Protein AF-A0A9D7KSZ5-F1 (afdb_monomer)

Radius of gyration: 24.54 Å; Cα contacts (8 Å, |Δi|>4): 102; chains: 1; bounding box: 52×25×77 Å

Solvent-accessible surface area (backbone atoms only — not comparable to full-atom values): 8893 Å² total; per-residue (Å²): 107,63,51,69,54,58,57,65,62,69,82,82,80,87,79,81,86,68,59,66,58,54,49,27,57,74,70,58,51,55,73,74,56,81,55,62,66,49,55,51,51,47,52,53,48,51,54,53,50,54,50,48,53,56,49,50,57,50,52,52,49,48,40,45,63,22,36,41,44,44,48,63,72,44,42,62,61,83,51,39,49,42,36,58,74,64,77,42,51,51,72,82,52,70,58,59,74,71,62,42,46,66,41,76,64,32,63,59,35,54,49,26,52,52,51,47,56,50,54,54,53,54,47,54,55,52,50,52,51,50,51,54,51,51,53,50,41,52,55,52,49,55,51,51,53,52,54,50,54,53,54,55,64,64,74,77,113

Mean predicted aligned error: 6.07 Å

Structure (mmCIF, N/CA/C/O backbone):
data_AF-A0A9D7KSZ5-F1
#
_entry.id   AF-A0A9D7KSZ5-F1
#
loop_
_atom_site.group_PDB
_atom_site.id
_atom_site.type_symbol
_atom_site.label_atom_id
_atom_site.label_al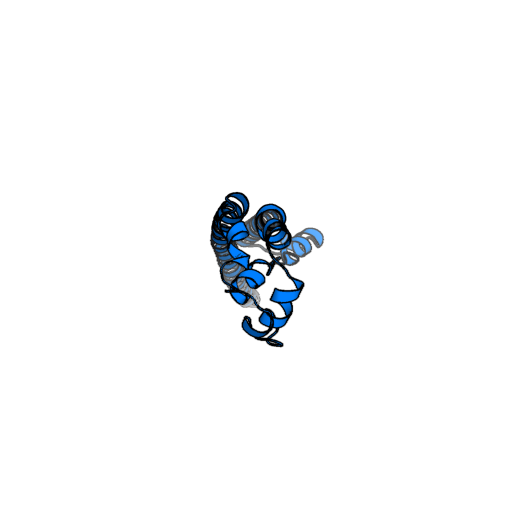t_id
_atom_site.label_comp_id
_atom_site.label_asym_id
_atom_site.label_entity_id
_atom_site.label_seq_id
_atom_site.pdbx_PDB_ins_code
_atom_site.Cartn_x
_atom_site.Cartn_y
_atom_site.Cartn_z
_atom_site.occupancy
_atom_site.B_iso_or_equiv
_atom_site.auth_seq_id
_atom_site.auth_comp_id
_atom_site.auth_asym_id
_atom_site.auth_atom_id
_atom_site.pdbx_PDB_model_num
ATOM 1 N N . MET A 1 1 ? -19.097 6.749 12.530 1.00 74.38 1 MET A N 1
ATOM 2 C CA . MET A 1 1 ? -17.871 6.509 13.324 1.00 74.38 1 MET A CA 1
ATOM 3 C C . MET A 1 1 ? -17.437 5.055 13.216 1.00 74.38 1 MET A C 1
ATOM 5 O O . MET A 1 1 ? -16.364 4.839 12.687 1.00 74.38 1 MET A O 1
ATOM 9 N N . ALA A 1 2 ? -18.284 4.081 13.580 1.00 78.06 2 ALA A N 1
ATOM 10 C CA . ALA A 1 2 ? -17.995 2.642 13.458 1.00 78.06 2 ALA A CA 1
ATOM 11 C C . ALA A 1 2 ? -17.405 2.214 12.098 1.00 78.06 2 ALA A C 1
ATOM 13 O O . ALA A 1 2 ? -16.365 1.567 12.059 1.00 78.06 2 ALA A O 1
ATOM 14 N N . TYR A 1 3 ? -18.007 2.659 10.988 1.00 82.94 3 TYR A N 1
ATOM 15 C CA . TYR A 1 3 ? -17.485 2.405 9.638 1.00 82.94 3 TYR A CA 1
ATOM 16 C C . TYR A 1 3 ? -16.038 2.900 9.446 1.00 82.94 3 TYR A C 1
ATOM 18 O O . TYR A 1 3 ? -15.186 2.156 8.973 1.00 82.94 3 TYR A O 1
ATOM 26 N N . ASN A 1 4 ? -15.745 4.137 9.867 1.00 83.06 4 ASN A N 1
ATOM 27 C CA . ASN A 1 4 ? -14.411 4.740 9.747 1.00 83.06 4 ASN A CA 1
ATOM 28 C C . ASN A 1 4 ? -13.375 4.074 10.661 1.00 83.06 4 ASN A C 1
ATOM 30 O O . ASN A 1 4 ? -12.183 4.209 10.418 1.00 83.06 4 ASN A O 1
ATOM 34 N N . VAL A 1 5 ? -13.815 3.410 11.730 1.00 84.31 5 VAL A N 1
ATOM 35 C CA . VAL A 1 5 ? -12.922 2.631 12.589 1.00 84.31 5 VAL A CA 1
ATOM 36 C C . VAL A 1 5 ? -12.610 1.306 11.908 1.00 84.31 5 VAL A C 1
ATOM 38 O O . VAL A 1 5 ? -11.449 0.996 11.730 1.00 84.31 5 VAL A O 1
ATOM 41 N N . ILE A 1 6 ? -13.596 0.566 11.395 1.00 84.94 6 ILE A N 1
ATOM 42 C CA . ILE A 1 6 ? -13.286 -0.690 10.686 1.00 84.94 6 ILE A CA 1
ATOM 43 C C . ILE A 1 6 ? -12.442 -0.463 9.433 1.00 84.94 6 ILE A C 1
ATOM 45 O O . ILE A 1 6 ? -11.572 -1.278 9.139 1.00 84.94 6 ILE A O 1
ATOM 49 N N . ILE A 1 7 ? -12.654 0.628 8.694 1.00 83.81 7 ILE A N 1
ATOM 50 C CA . ILE A 1 7 ? -11.870 0.865 7.477 1.00 83.81 7 ILE A CA 1
ATOM 51 C C . ILE A 1 7 ? -10.373 1.066 7.770 1.00 83.81 7 ILE A C 1
ATOM 53 O O . ILE A 1 7 ? -9.560 0.841 6.880 1.00 83.81 7 ILE A O 1
ATOM 57 N N . SER A 1 8 ? -9.982 1.405 9.008 1.00 80.38 8 SER A N 1
ATOM 58 C CA . SER A 1 8 ? -8.567 1.448 9.401 1.00 80.38 8 SER A CA 1
ATOM 59 C C . SER A 1 8 ? -7.945 0.069 9.643 1.00 80.38 8 SER A C 1
ATOM 61 O O . SER A 1 8 ? -6.779 0.021 10.007 1.00 80.38 8 SER A O 1
ATOM 63 N N . LEU A 1 9 ? -8.679 -1.029 9.413 1.00 82.31 9 LEU A N 1
ATOM 64 C CA . LEU A 1 9 ? -8.140 -2.392 9.286 1.00 82.31 9 LEU A CA 1
ATOM 65 C C . LEU A 1 9 ? -7.855 -2.801 7.833 1.00 82.31 9 LEU A C 1
ATOM 67 O O . LEU A 1 9 ? -7.346 -3.900 7.597 1.00 82.31 9 LEU A O 1
ATOM 71 N N . TYR A 1 10 ? -8.241 -1.981 6.852 1.00 76.81 10 TYR A N 1
ATOM 72 C CA . TYR A 1 10 ? -8.111 -2.336 5.443 1.00 76.81 10 TYR A CA 1
ATOM 73 C C . TYR A 1 10 ? -6.658 -2.174 4.966 1.00 76.81 10 TYR A C 1
ATOM 75 O O . TYR A 1 10 ? -6.250 -1.129 4.464 1.00 76.81 10 TYR A O 1
ATOM 83 N N . GLU A 1 11 ? -5.877 -3.239 5.145 1.00 76.94 11 GLU A N 1
ATOM 84 C CA . GLU A 1 11 ? -4.476 -3.355 4.734 1.00 76.94 11 GLU A CA 1
ATOM 85 C C . GLU A 1 11 ? -4.386 -3.768 3.249 1.00 76.94 11 GLU A C 1
ATOM 87 O O . GLU A 1 11 ? -4.223 -4.948 2.925 1.00 76.94 11 GLU A O 1
ATOM 92 N N . GLU A 1 12 ? -4.532 -2.820 2.318 1.00 71.88 12 GLU A N 1
ATOM 93 C CA . GLU A 1 12 ? -4.319 -3.101 0.891 1.00 71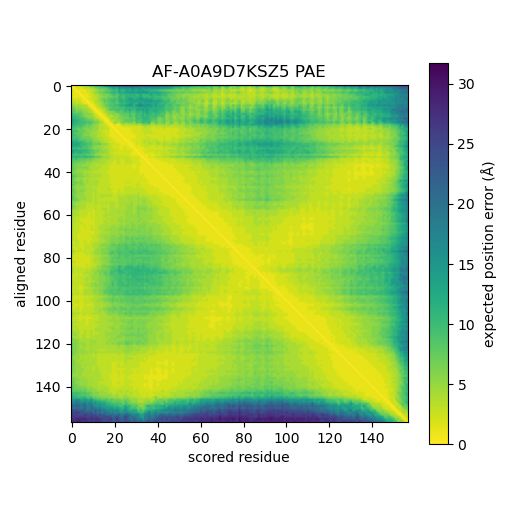.88 12 GLU A CA 1
ATOM 94 C C . GLU A 1 12 ? -2.836 -2.978 0.524 1.00 71.88 12 GLU A C 1
ATOM 96 O O . GLU A 1 12 ? -2.202 -1.951 0.754 1.00 71.88 12 GLU A O 1
ATOM 101 N N . ARG A 1 13 ? -2.283 -4.032 -0.086 1.00 73.25 13 ARG A N 1
ATOM 102 C CA . ARG A 1 13 ? -0.883 -4.065 -0.518 1.00 73.25 13 ARG A CA 1
ATOM 103 C C . ARG A 1 13 ? -0.776 -4.097 -2.031 1.00 73.25 13 ARG A C 1
ATOM 105 O O . ARG A 1 13 ? -1.241 -5.041 -2.672 1.00 73.25 13 ARG A O 1
ATOM 112 N N . PHE A 1 14 ? -0.067 -3.126 -2.595 1.00 71.88 14 PHE A N 1
ATOM 113 C CA . PHE A 1 14 ? 0.323 -3.160 -3.999 1.00 71.88 14 PHE A CA 1
ATOM 114 C C . PHE A 1 14 ? 1.741 -3.720 -4.153 1.00 71.88 14 PHE A C 1
ATOM 116 O O . PHE A 1 14 ? 2.726 -3.055 -3.845 1.00 71.88 14 PHE A O 1
ATOM 123 N N . ALA A 1 15 ? 1.852 -4.948 -4.662 1.00 71.06 15 ALA A N 1
ATOM 124 C CA . ALA A 1 15 ? 3.132 -5.572 -4.990 1.00 71.06 15 ALA A CA 1
ATOM 125 C C . ALA A 1 15 ? 3.364 -5.524 -6.514 1.00 71.06 15 ALA A C 1
ATOM 127 O O . ALA A 1 15 ? 2.824 -6.363 -7.242 1.00 71.06 15 ALA A O 1
ATOM 128 N N . P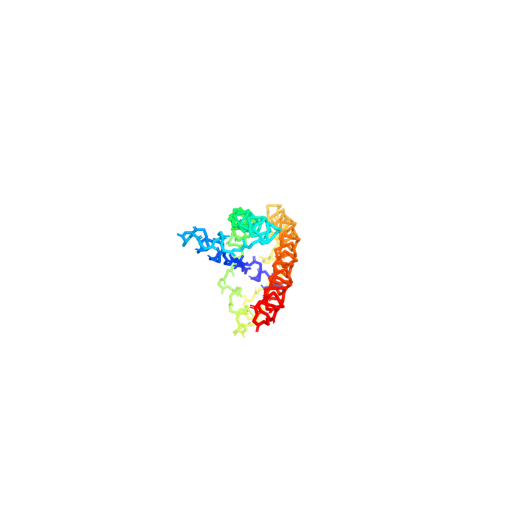RO A 1 16 ? 4.141 -4.557 -7.035 1.00 71.94 16 PRO A N 1
ATOM 129 C CA . PRO A 1 16 ? 4.416 -4.480 -8.462 1.00 71.94 16 PRO A CA 1
ATOM 130 C C . PRO A 1 16 ? 5.252 -5.677 -8.933 1.00 71.94 16 PRO A C 1
ATOM 132 O O . PRO A 1 16 ? 6.224 -6.078 -8.290 1.00 71.94 16 PRO A O 1
ATOM 135 N N . SER A 1 17 ? 4.888 -6.232 -10.089 1.00 74.00 17 SER A N 1
ATOM 136 C CA . SER A 1 17 ? 5.635 -7.318 -10.726 1.00 74.00 17 SER A CA 1
ATOM 137 C C . SER A 1 17 ? 6.875 -6.786 -11.443 1.00 74.00 17 SER A C 1
ATOM 139 O O . SER A 1 17 ? 6.777 -5.838 -12.217 1.00 74.00 17 SER A O 1
ATOM 141 N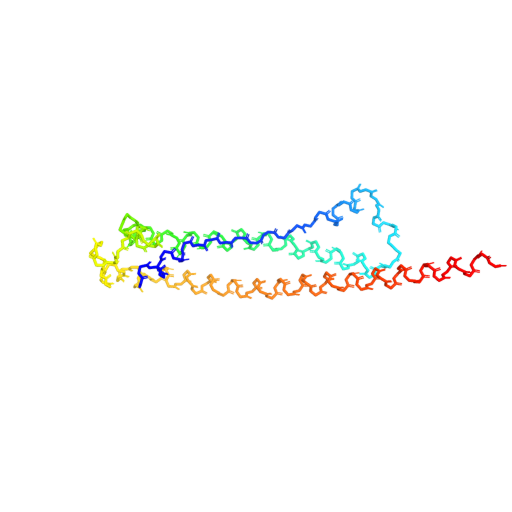 N . ASN A 1 18 ? 8.022 -7.444 -11.244 1.00 80.00 18 ASN A N 1
ATOM 142 C CA . ASN A 1 18 ? 9.252 -7.182 -11.998 1.00 80.00 18 ASN A CA 1
ATOM 143 C C . ASN A 1 18 ? 9.800 -8.427 -12.710 1.00 80.00 18 ASN A C 1
ATOM 145 O O . ASN A 1 18 ? 10.985 -8.760 -12.652 1.00 80.00 18 ASN A O 1
ATOM 149 N N . ILE A 1 19 ? 8.904 -9.176 -13.343 1.00 86.12 19 ILE A N 1
ATOM 150 C CA . ILE A 1 19 ? 9.270 -10.396 -14.065 1.00 86.12 19 ILE A CA 1
ATOM 151 C C . ILE A 1 19 ? 10.135 -10.066 -15.291 1.00 86.12 19 ILE A C 1
ATOM 153 O O . ILE A 1 19 ? 11.122 -10.752 -15.543 1.00 86.12 19 ILE A O 1
ATOM 157 N N . THR A 1 20 ? 9.846 -8.965 -15.987 1.00 87.44 20 THR A N 1
ATOM 158 C CA . THR A 1 20 ? 10.505 -8.590 -17.246 1.00 87.44 20 THR A CA 1
ATOM 159 C C . THR A 1 20 ? 12.025 -8.487 -17.131 1.00 87.44 20 THR A C 1
ATOM 161 O O . THR A 1 20 ? 12.744 -9.077 -17.935 1.00 87.44 20 THR A O 1
ATOM 164 N N . TYR A 1 21 ? 12.547 -7.762 -16.133 1.00 89.94 21 TYR A N 1
ATOM 165 C CA . TYR A 1 21 ? 13.998 -7.630 -15.972 1.00 89.94 21 TYR A CA 1
ATOM 166 C C . TYR A 1 21 ? 14.655 -8.980 -15.658 1.00 89.94 21 TYR A C 1
ATOM 168 O O . TYR A 1 21 ? 15.662 -9.344 -16.269 1.00 89.94 21 TYR A O 1
ATOM 176 N N . LYS A 1 22 ? 14.047 -9.757 -14.754 1.00 90.69 22 LYS A N 1
ATOM 177 C CA . LYS A 1 22 ? 14.539 -11.083 -14.357 1.00 90.69 22 LYS A CA 1
ATOM 178 C C . LYS A 1 22 ? 14.559 -12.059 -15.531 1.00 90.69 22 LYS A C 1
ATOM 180 O O . LYS A 1 22 ? 15.531 -12.798 -15.689 1.00 90.69 22 LYS A O 1
ATOM 185 N N . GLU A 1 23 ? 13.542 -12.041 -16.384 1.00 93.25 23 GLU A N 1
ATOM 186 C CA . GLU A 1 23 ? 13.496 -12.846 -17.607 1.00 93.25 23 GLU A CA 1
ATOM 187 C C . GLU A 1 23 ? 14.567 -12.418 -18.610 1.00 93.25 23 GLU A C 1
ATOM 189 O O . GLU A 1 23 ? 15.291 -13.268 -19.124 1.00 93.25 23 GLU A O 1
ATOM 194 N N . LEU A 1 24 ? 14.741 -11.116 -18.855 1.00 93.88 24 LEU A N 1
ATOM 195 C CA . LEU A 1 24 ? 15.770 -10.608 -19.772 1.00 93.88 24 LEU A CA 1
ATOM 196 C C . LEU A 1 24 ? 17.187 -10.982 -19.324 1.00 93.88 24 LEU A C 1
ATOM 198 O O . LEU A 1 24 ? 18.023 -11.334 -20.158 1.00 93.88 24 LEU A O 1
ATOM 202 N N . VAL A 1 25 ? 17.460 -10.923 -18.019 1.00 92.19 25 VAL A N 1
ATOM 203 C CA . VAL A 1 25 ? 18.754 -11.322 -17.451 1.00 92.19 25 VAL A CA 1
ATOM 204 C C . VAL A 1 25 ? 18.940 -12.837 -17.531 1.00 92.19 25 VAL A C 1
ATOM 206 O O . VAL A 1 25 ? 19.958 -13.297 -18.043 1.00 92.19 25 VAL A O 1
ATOM 209 N N . SER A 1 26 ? 17.964 -13.620 -17.064 1.00 94.06 26 SER A N 1
ATOM 210 C CA . SER A 1 26 ? 18.076 -15.087 -17.002 1.00 94.06 26 SER A CA 1
ATOM 211 C C . SER A 1 26 ? 18.117 -15.759 -18.376 1.00 94.06 26 SER A C 1
ATOM 213 O O . SER A 1 26 ? 18.807 -16.760 -18.542 1.00 94.06 26 SER A O 1
ATOM 215 N N . SER A 1 27 ? 17.436 -15.194 -19.375 1.00 95.06 27 SER A N 1
ATOM 216 C CA . SER A 1 27 ? 17.473 -15.670 -20.766 1.00 95.06 27 SER A CA 1
ATOM 217 C C . SER A 1 27 ? 18.694 -15.185 -21.556 1.00 95.06 27 SER A C 1
ATOM 219 O O . SER A 1 27 ? 18.904 -15.626 -22.683 1.00 95.06 27 SER A O 1
ATOM 221 N N . GLY A 1 28 ? 19.487 -14.257 -21.009 1.00 91.88 28 GLY A N 1
ATOM 222 C CA . GLY A 1 28 ? 20.576 -13.592 -21.733 1.00 91.88 28 GLY A CA 1
ATOM 223 C C . GLY A 1 28 ? 20.110 -12.571 -22.783 1.00 91.88 28 GLY A C 1
ATOM 224 O O . GLY A 1 28 ? 20.945 -11.961 -23.456 1.00 91.88 28 GLY A O 1
ATOM 225 N N . ASN A 1 29 ? 18.800 -12.332 -22.902 1.00 94.19 29 ASN A N 1
ATOM 226 C CA . ASN A 1 29 ? 18.211 -11.428 -23.891 1.00 94.19 29 ASN A CA 1
ATOM 227 C C . ASN A 1 29 ? 18.452 -9.943 -23.592 1.00 94.19 29 ASN A C 1
ATOM 229 O O . ASN A 1 29 ? 18.291 -9.115 -24.486 1.00 94.19 29 ASN A O 1
ATOM 233 N N . LEU A 1 30 ? 18.894 -9.579 -22.382 1.00 92.25 30 LEU A N 1
ATOM 234 C CA . LEU A 1 30 ? 19.271 -8.197 -22.057 1.00 92.25 30 LEU A CA 1
ATOM 235 C C . LEU A 1 30 ? 20.349 -7.642 -23.011 1.00 92.25 30 LEU A C 1
ATOM 237 O O . LEU A 1 30 ? 20.379 -6.443 -23.281 1.00 92.25 30 LEU A O 1
ATOM 241 N N . ASN A 1 31 ? 21.201 -8.513 -23.565 1.00 90.12 31 ASN A N 1
ATOM 242 C CA . ASN A 1 31 ? 22.236 -8.138 -24.532 1.00 90.12 31 ASN A CA 1
ATOM 243 C C . ASN A 1 31 ? 21.688 -7.785 -25.924 1.00 90.12 31 ASN A C 1
ATOM 245 O O . ASN A 1 31 ? 22.397 -7.150 -26.700 1.00 90.12 31 ASN A O 1
ATOM 249 N N . LEU A 1 32 ? 20.452 -8.186 -26.246 1.00 91.12 32 LEU A N 1
ATOM 250 C CA . LEU A 1 32 ? 19.802 -7.865 -27.522 1.00 91.12 32 LEU A CA 1
ATOM 251 C C . LEU A 1 32 ? 19.346 -6.404 -27.584 1.00 91.12 32 LEU A C 1
ATOM 253 O O . LEU A 1 32 ? 19.218 -5.843 -28.669 1.00 91.12 32 LEU A O 1
ATOM 257 N N . ILE A 1 33 ? 19.118 -5.788 -26.424 1.00 91.94 33 ILE A N 1
ATOM 258 C CA . ILE A 1 33 ? 18.829 -4.361 -26.321 1.00 91.94 33 ILE A CA 1
ATOM 259 C C . ILE A 1 33 ? 20.128 -3.617 -26.629 1.00 91.94 33 ILE A C 1
ATOM 261 O O . ILE A 1 33 ? 21.132 -3.796 -25.940 1.00 91.94 33 ILE A O 1
ATOM 265 N N . THR A 1 34 ? 20.145 -2.783 -27.664 1.00 90.88 34 THR A N 1
ATOM 266 C CA . THR A 1 34 ? 21.371 -2.073 -28.065 1.00 90.88 34 THR A CA 1
ATOM 267 C C . THR A 1 34 ? 21.512 -0.738 -27.346 1.00 90.88 34 THR A C 1
ATOM 269 O O . THR A 1 34 ? 22.623 -0.284 -27.085 1.00 90.88 34 THR A O 1
ATOM 272 N N . ASN A 1 35 ? 20.393 -0.132 -26.957 1.00 93.75 35 ASN A N 1
ATOM 273 C CA . ASN A 1 35 ? 20.360 1.119 -26.220 1.00 93.75 35 ASN A CA 1
ATOM 274 C C . ASN A 1 35 ? 20.699 0.914 -24.732 1.00 93.75 35 ASN A C 1
ATOM 276 O O . ASN A 1 35 ? 19.883 0.443 -23.937 1.00 93.75 35 ASN A O 1
ATOM 280 N N . ASP A 1 36 ? 21.890 1.348 -24.323 1.00 93.94 36 ASP A N 1
ATOM 281 C CA . ASP A 1 36 ? 22.352 1.226 -22.935 1.00 93.94 36 ASP A CA 1
ATOM 282 C C . ASP A 1 36 ? 21.511 2.023 -21.925 1.00 93.94 36 ASP A C 1
ATOM 284 O O . ASP A 1 36 ? 21.443 1.655 -20.750 1.00 93.94 36 ASP A O 1
ATOM 288 N N . SER A 1 37 ? 20.804 3.071 -22.364 1.00 96.00 37 SER A N 1
ATOM 289 C CA . SER A 1 37 ? 19.884 3.809 -21.487 1.00 96.00 37 SER A CA 1
ATOM 290 C C . SER A 1 37 ? 18.683 2.955 -21.083 1.00 96.00 37 SER A C 1
ATOM 292 O O . SER A 1 37 ? 18.234 3.050 -19.943 1.00 96.00 37 SER A O 1
ATOM 294 N N . ILE A 1 38 ? 18.195 2.085 -21.977 1.00 95.50 38 ILE A N 1
ATOM 295 C CA . ILE A 1 38 ? 17.118 1.132 -21.667 1.00 95.50 38 ILE A CA 1
ATOM 296 C C . ILE A 1 38 ? 17.600 0.148 -20.600 1.00 95.50 38 ILE A C 1
ATOM 298 O O . ILE A 1 38 ? 16.927 -0.038 -19.589 1.00 95.50 38 ILE A O 1
ATOM 302 N N . LYS A 1 39 ? 18.798 -0.426 -20.772 1.00 94.88 39 LYS A N 1
ATOM 303 C CA . LYS A 1 39 ? 19.387 -1.361 -19.796 1.00 94.88 39 LYS A CA 1
ATOM 304 C C . LYS A 1 39 ? 19.546 -0.722 -18.421 1.00 94.88 39 LYS A C 1
ATOM 306 O O . LYS A 1 39 ? 19.190 -1.330 -17.415 1.00 94.88 39 LYS A O 1
ATOM 311 N N . LYS A 1 40 ? 20.061 0.512 -18.381 1.00 95.44 40 LYS A N 1
ATOM 312 C CA . LYS A 1 40 ? 20.238 1.266 -17.137 1.00 95.44 40 LYS A CA 1
ATOM 313 C C . LYS A 1 40 ? 18.901 1.499 -16.437 1.00 95.44 40 LYS A C 1
ATOM 315 O O . LYS A 1 40 ? 18.795 1.234 -15.245 1.00 95.44 40 LYS A O 1
ATOM 320 N N . LEU A 1 41 ? 17.883 1.954 -17.167 1.00 95.50 41 LEU A N 1
ATOM 321 C CA . LEU A 1 41 ? 16.559 2.199 -16.594 1.00 95.50 41 LEU A CA 1
ATOM 322 C C . LEU A 1 41 ? 15.893 0.911 -16.100 1.00 95.50 41 LEU A C 1
ATOM 324 O O . LEU A 1 41 ? 15.273 0.938 -15.044 1.00 95.50 41 LEU A O 1
ATOM 328 N N . LEU A 1 42 ? 16.051 -0.211 -16.809 1.00 94.69 42 LEU A N 1
ATOM 329 C CA . LEU A 1 42 ? 15.558 -1.518 -16.363 1.00 94.69 42 LEU A CA 1
ATOM 330 C C . LEU A 1 42 ? 16.215 -1.967 -15.045 1.00 94.69 42 LEU A C 1
ATOM 332 O O . LEU A 1 42 ? 15.524 -2.456 -14.155 1.00 94.69 42 LEU A O 1
ATOM 336 N N . LEU A 1 43 ? 17.528 -1.762 -14.893 1.00 93.56 43 LEU A N 1
ATOM 337 C CA . LEU A 1 43 ? 18.237 -2.041 -13.639 1.00 93.56 43 LEU A CA 1
ATOM 338 C C . LEU A 1 43 ? 17.765 -1.121 -12.502 1.00 93.56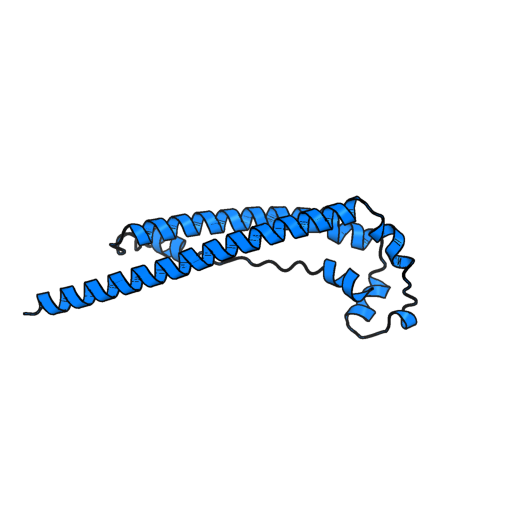 43 LEU A C 1
ATOM 340 O O . LEU A 1 43 ? 17.514 -1.587 -11.395 1.00 93.56 43 LEU A O 1
ATOM 344 N N . GLU A 1 44 ? 17.631 0.181 -12.762 1.00 94.44 44 GLU A N 1
ATOM 345 C CA . GLU A 1 44 ? 17.104 1.131 -11.775 1.00 94.44 44 GLU A CA 1
ATOM 346 C C . GLU A 1 44 ? 15.677 0.772 -11.346 1.00 94.44 44 GLU A C 1
ATOM 348 O O . GLU A 1 44 ? 15.339 0.900 -10.172 1.00 94.44 44 GLU A O 1
ATOM 353 N N . LEU A 1 45 ? 14.850 0.300 -12.281 1.00 93.38 45 LEU A N 1
ATOM 354 C CA . LEU A 1 45 ? 13.493 -0.152 -12.004 1.00 93.38 45 LEU A CA 1
ATOM 355 C C . LEU A 1 45 ? 13.491 -1.392 -11.093 1.00 93.38 45 LEU A C 1
ATOM 357 O O . LEU A 1 45 ? 12.733 -1.423 -10.128 1.00 93.38 45 LEU A O 1
ATOM 361 N N . GLU A 1 46 ? 14.384 -2.364 -11.317 1.00 92.38 46 GLU A N 1
ATOM 362 C CA . GLU A 1 46 ? 14.562 -3.507 -10.402 1.00 92.38 46 GLU A CA 1
ATOM 363 C C . GLU A 1 46 ? 14.956 -3.071 -8.995 1.00 92.38 46 GLU A C 1
ATOM 365 O O . GLU A 1 46 ? 14.366 -3.553 -8.029 1.00 92.38 46 GLU A O 1
ATOM 370 N N . LEU A 1 47 ? 15.889 -2.128 -8.861 1.00 91.94 47 LEU A N 1
ATOM 371 C CA . LEU A 1 47 ? 16.282 -1.611 -7.550 1.00 91.94 47 LEU A CA 1
ATOM 372 C C . LEU A 1 47 ? 15.105 -0.944 -6.824 1.00 91.94 47 LEU A C 1
ATOM 374 O O . LEU A 1 47 ? 14.919 -1.166 -5.628 1.00 91.94 47 LEU A O 1
ATOM 378 N N . LEU A 1 48 ? 14.278 -0.173 -7.539 1.00 91.56 48 LEU A N 1
ATOM 379 C CA . LEU A 1 48 ? 13.078 0.440 -6.962 1.00 91.56 48 LEU A CA 1
ATOM 380 C C . LEU A 1 48 ? 12.041 -0.604 -6.542 1.00 91.56 48 LEU A C 1
ATOM 382 O O . LEU A 1 48 ? 11.437 -0.458 -5.483 1.00 91.56 48 LEU A O 1
ATOM 386 N N . HIS A 1 49 ? 11.846 -1.666 -7.326 1.00 90.06 49 HIS A N 1
ATOM 387 C CA . HIS A 1 49 ? 10.934 -2.750 -6.959 1.00 90.06 49 HIS A CA 1
ATOM 388 C C . HIS A 1 49 ? 11.405 -3.515 -5.718 1.00 90.06 49 HIS A C 1
ATOM 390 O O . HIS A 1 49 ? 10.590 -3.802 -4.843 1.00 90.06 49 HIS A O 1
ATOM 396 N N . GLN A 1 50 ? 12.704 -3.808 -5.604 1.00 89.44 50 GLN A N 1
ATOM 397 C CA . GLN A 1 50 ? 13.270 -4.443 -4.409 1.00 89.44 50 GLN A CA 1
ATOM 398 C C . GLN A 1 50 ? 13.109 -3.563 -3.170 1.00 89.44 50 GLN A C 1
ATOM 400 O O . GLN A 1 50 ? 12.677 -4.048 -2.126 1.00 89.44 50 GLN A O 1
ATOM 405 N N . TYR A 1 51 ? 13.414 -2.269 -3.300 1.00 89.06 51 TYR A N 1
ATOM 406 C CA . TYR A 1 51 ? 13.208 -1.301 -2.228 1.00 89.06 51 TYR A CA 1
ATOM 407 C C . TYR A 1 51 ? 11.737 -1.247 -1.801 1.00 89.06 51 TYR A C 1
ATOM 409 O O . TYR A 1 51 ? 11.445 -1.360 -0.615 1.00 89.06 51 TYR A O 1
ATOM 417 N N . ASN A 1 52 ? 10.811 -1.179 -2.764 1.00 88.88 52 ASN A N 1
ATOM 418 C CA . ASN A 1 52 ? 9.377 -1.150 -2.492 1.00 88.88 52 ASN A CA 1
ATOM 419 C C . ASN A 1 52 ? 8.907 -2.362 -1.675 1.00 88.88 52 ASN A C 1
ATOM 421 O O . ASN A 1 52 ? 8.157 -2.194 -0.723 1.00 88.88 52 ASN A O 1
ATOM 425 N N . ILE A 1 53 ? 9.361 -3.573 -2.016 1.00 87.75 53 ILE A N 1
ATOM 426 C CA . ILE A 1 53 ? 8.989 -4.795 -1.283 1.00 87.75 53 ILE A CA 1
ATOM 427 C C . ILE A 1 53 ? 9.424 -4.704 0.185 1.00 87.75 53 ILE A C 1
ATOM 429 O O . ILE A 1 53 ? 8.614 -4.938 1.076 1.00 87.75 53 ILE A O 1
ATOM 433 N N . LEU A 1 54 ? 10.679 -4.317 0.438 1.00 86.94 54 LEU A N 1
ATOM 434 C CA . LEU A 1 54 ? 11.206 -4.190 1.801 1.00 86.94 54 LEU A CA 1
ATOM 435 C C . LEU A 1 54 ? 10.459 -3.126 2.608 1.00 86.94 54 LEU A C 1
ATOM 437 O O . LEU A 1 54 ? 10.157 -3.327 3.782 1.00 86.94 54 LEU A O 1
ATOM 441 N N . SER A 1 55 ? 10.154 -1.996 1.977 1.00 87.00 55 SER A N 1
ATOM 442 C CA . SER A 1 55 ? 9.412 -0.919 2.616 1.00 87.00 55 SER A CA 1
ATOM 443 C C . SER A 1 55 ? 7.962 -1.319 2.913 1.00 87.00 55 SER A C 1
ATOM 445 O O . SER A 1 55 ? 7.474 -0.996 3.991 1.00 87.00 55 SER A O 1
ATOM 447 N N . ILE A 1 56 ? 7.289 -2.055 2.020 1.00 88.25 56 ILE A N 1
ATOM 448 C CA . ILE A 1 56 ? 5.935 -2.584 2.263 1.00 88.25 56 ILE A CA 1
ATOM 449 C C . ILE A 1 56 ? 5.934 -3.555 3.444 1.00 88.25 56 ILE A C 1
ATOM 451 O O . ILE A 1 56 ? 5.023 -3.503 4.268 1.00 88.25 56 ILE A O 1
ATOM 455 N N . ASP A 1 57 ? 6.935 -4.433 3.550 1.00 88.88 57 ASP A N 1
ATOM 456 C CA . ASP A 1 57 ? 7.048 -5.360 4.682 1.00 88.88 57 ASP A CA 1
ATOM 457 C C . ASP A 1 57 ? 7.250 -4.612 6.011 1.00 88.88 57 ASP A C 1
ATOM 459 O O . ASP A 1 57 ? 6.681 -5.003 7.032 1.00 88.88 57 ASP A O 1
ATOM 463 N N . HIS A 1 58 ? 8.006 -3.511 5.996 1.00 87.75 58 HIS A N 1
ATOM 464 C CA . HIS A 1 58 ? 8.172 -2.636 7.157 1.00 87.75 58 HIS A CA 1
ATOM 465 C C . HIS A 1 58 ? 6.869 -1.908 7.527 1.00 87.75 58 HIS A C 1
ATOM 467 O O . HIS A 1 58 ? 6.433 -1.991 8.672 1.00 87.75 58 HIS A O 1
ATOM 473 N N . GLU A 1 59 ? 6.210 -1.239 6.574 1.00 89.00 59 GLU A N 1
ATOM 474 C CA . GLU A 1 59 ? 4.938 -0.538 6.826 1.00 89.00 59 GLU A CA 1
ATOM 475 C C . GLU A 1 59 ? 3.854 -1.505 7.307 1.00 89.00 59 GLU A C 1
ATOM 477 O O . GLU A 1 59 ? 3.129 -1.211 8.249 1.00 89.00 59 GLU A O 1
ATOM 482 N N . THR A 1 60 ? 3.776 -2.692 6.706 1.00 89.81 60 THR A N 1
ATOM 483 C CA . THR A 1 60 ? 2.891 -3.780 7.137 1.00 89.81 60 THR A CA 1
ATOM 484 C C . THR A 1 60 ? 3.041 -4.074 8.625 1.00 89.81 60 THR A C 1
ATOM 486 O O . THR A 1 60 ? 2.053 -4.289 9.330 1.00 89.81 60 THR A O 1
ATOM 489 N N . TYR A 1 61 ? 4.288 -4.184 9.087 1.00 91.88 61 TYR A N 1
ATOM 490 C CA . TYR A 1 61 ? 4.572 -4.496 10.477 1.00 91.88 61 TYR A CA 1
ATOM 491 C C . TYR A 1 61 ? 4.082 -3.361 11.378 1.00 91.88 61 TYR A C 1
ATOM 493 O O . TYR A 1 61 ? 3.314 -3.617 12.305 1.00 91.88 61 TYR A O 1
ATOM 501 N N . ASP A 1 62 ? 4.446 -2.121 11.048 1.00 91.38 62 ASP A N 1
ATOM 502 C CA . ASP A 1 62 ? 4.045 -0.934 11.805 1.00 91.38 62 ASP A CA 1
ATOM 503 C C . ASP A 1 62 ? 2.520 -0.779 11.850 1.00 91.38 62 ASP A C 1
ATOM 505 O O . ASP A 1 62 ? 1.943 -0.527 12.907 1.00 91.38 62 ASP A O 1
ATOM 509 N N . TYR A 1 63 ? 1.842 -0.999 10.725 1.00 92.56 63 TYR A N 1
ATOM 510 C CA . TYR A 1 63 ? 0.387 -0.962 10.636 1.00 92.56 63 TYR A CA 1
ATOM 511 C C . TYR A 1 63 ? -0.257 -1.993 11.564 1.00 92.56 63 TYR A C 1
ATOM 513 O O . TYR A 1 63 ? -1.176 -1.689 12.325 1.00 92.56 63 TYR A O 1
ATOM 521 N N . ARG A 1 64 ? 0.233 -3.234 11.543 1.00 93.31 64 ARG A N 1
ATOM 522 C CA . ARG A 1 64 ? -0.324 -4.304 12.376 1.00 93.31 64 ARG A CA 1
ATOM 523 C C . ARG A 1 64 ? -0.097 -4.054 13.857 1.00 93.31 64 ARG A C 1
ATOM 525 O O . ARG A 1 64 ? -1.017 -4.280 14.642 1.00 93.31 64 ARG A O 1
ATOM 532 N N . GLU A 1 65 ? 1.094 -3.594 14.219 1.00 95.12 65 GLU A N 1
ATOM 533 C CA . GLU A 1 65 ? 1.474 -3.379 15.612 1.00 95.12 65 GLU A CA 1
ATOM 534 C C . GLU A 1 65 ? 0.811 -2.132 16.199 1.00 95.12 65 GLU A C 1
ATOM 536 O O . GLU A 1 65 ? 0.318 -2.186 17.321 1.00 95.12 65 GLU A O 1
ATOM 541 N N . TYR A 1 66 ? 0.731 -1.038 15.438 1.00 94.88 66 TYR A N 1
ATOM 542 C CA . TYR A 1 66 ? 0.326 0.267 15.963 1.00 94.88 66 TYR A CA 1
ATOM 543 C C . TYR A 1 66 ? -1.065 0.732 15.517 1.00 94.88 66 TYR A C 1
ATOM 545 O O . TYR A 1 66 ? -1.583 1.694 16.078 1.00 94.88 66 TYR A O 1
ATOM 553 N N . VAL A 1 67 ? -1.700 0.073 14.541 1.00 93.81 67 VAL A N 1
ATOM 554 C CA . VAL A 1 67 ? -3.075 0.384 14.104 1.00 93.81 67 VAL A CA 1
ATOM 555 C C . VAL A 1 67 ? -4.002 -0.791 14.392 1.00 93.81 67 VAL A C 1
ATOM 557 O O . VAL A 1 67 ? -4.918 -0.660 15.206 1.00 93.81 67 VAL A O 1
ATOM 560 N N . SER A 1 68 ? -3.752 -1.953 13.783 1.00 93.88 68 SER A N 1
ATOM 561 C CA . SER A 1 68 ? -4.664 -3.099 13.889 1.00 93.88 68 SER A CA 1
ATOM 562 C C . SER A 1 68 ? -4.763 -3.631 15.314 1.00 93.88 68 SER A C 1
ATOM 564 O O . SER A 1 68 ? -5.864 -3.846 15.815 1.00 93.88 68 SER A O 1
ATOM 566 N N . LYS A 1 69 ? -3.630 -3.837 15.989 1.00 95.06 69 LYS A N 1
ATOM 567 C CA . LYS A 1 69 ? -3.602 -4.392 17.346 1.00 95.06 69 LYS A CA 1
ATOM 568 C C . LYS A 1 69 ? -4.320 -3.495 18.369 1.00 95.06 69 LYS A C 1
ATOM 570 O O . LYS A 1 69 ? -5.219 -4.023 19.023 1.00 95.06 69 LYS A O 1
ATOM 575 N N . PRO A 1 70 ? -4.057 -2.174 18.466 1.00 95.12 70 PRO A N 1
ATOM 576 C CA . PRO A 1 70 ? -4.844 -1.292 19.330 1.00 95.12 70 PRO A CA 1
ATOM 577 C C . PRO A 1 70 ? -6.334 -1.288 18.987 1.00 95.12 70 PRO A C 1
ATOM 579 O O . PRO A 1 70 ? -7.173 -1.214 19.881 1.00 95.12 70 PRO A O 1
ATOM 582 N N . LEU A 1 71 ? -6.691 -1.407 17.704 1.00 93.31 71 LEU A N 1
ATOM 583 C CA . LEU A 1 71 ? -8.092 -1.491 17.306 1.00 93.31 71 LEU A CA 1
ATOM 584 C C . LEU A 1 71 ? -8.765 -2.751 17.864 1.00 93.31 71 LEU A C 1
ATOM 586 O O . LEU A 1 71 ? -9.852 -2.650 18.429 1.00 93.31 71 LEU A O 1
ATOM 590 N N . PHE A 1 72 ? -8.116 -3.915 17.772 1.00 93.56 72 PHE A N 1
ATOM 591 C CA . PHE A 1 72 ? -8.615 -5.151 18.385 1.00 93.56 72 PHE A CA 1
ATOM 592 C C . PHE A 1 72 ? -8.633 -5.103 19.919 1.00 93.56 72 PHE A C 1
ATOM 594 O O . PHE A 1 72 ? -9.458 -5.779 20.528 1.00 93.56 72 PHE A O 1
ATOM 601 N N . GLU A 1 73 ? -7.735 -4.339 20.541 1.00 95.75 73 GLU A N 1
ATOM 602 C CA . GLU A 1 73 ? -7.663 -4.192 21.998 1.00 95.75 73 GLU A CA 1
ATOM 603 C C . GLU A 1 73 ? -8.796 -3.319 22.551 1.00 95.75 73 GLU A C 1
ATOM 605 O O . GLU A 1 73 ? -9.437 -3.689 23.532 1.00 95.75 73 GLU A O 1
ATOM 610 N N . TYR A 1 74 ? -9.062 -2.178 21.912 1.00 95.75 74 TYR A N 1
ATOM 611 C CA . TYR A 1 74 ? -9.958 -1.150 22.449 1.00 95.75 74 TYR A CA 1
ATOM 612 C C . TYR A 1 74 ? -11.364 -1.154 21.845 1.00 95.75 74 TYR A C 1
ATOM 614 O O . TYR A 1 74 ? -12.175 -0.307 22.216 1.00 95.75 74 TYR A O 1
ATOM 622 N N . THR A 1 75 ? -11.677 -2.049 20.902 1.00 94.00 75 THR A N 1
ATOM 623 C CA . THR A 1 75 ? -12.994 -2.065 20.245 1.00 94.00 75 THR A CA 1
ATOM 624 C C . THR A 1 75 ? -13.628 -3.451 20.168 1.00 94.00 75 THR A C 1
ATOM 626 O O . THR A 1 75 ? -12.953 -4.475 20.103 1.00 94.00 75 THR A O 1
ATOM 629 N N . ASP A 1 76 ? -14.964 -3.485 20.145 1.00 94.50 76 ASP A N 1
ATOM 630 C CA . ASP A 1 76 ? -15.741 -4.717 19.997 1.00 94.50 76 ASP A CA 1
ATOM 631 C C . ASP A 1 76 ? -16.051 -4.991 18.518 1.00 94.50 76 ASP A C 1
ATOM 633 O O . ASP A 1 76 ? -17.039 -4.508 17.953 1.00 94.50 76 ASP A O 1
ATOM 637 N N . MET A 1 77 ? -15.213 -5.811 17.883 1.00 91.62 77 MET A N 1
ATOM 638 C CA . MET A 1 77 ? -15.390 -6.203 16.481 1.00 91.62 77 MET A CA 1
ATOM 639 C C . MET A 1 77 ? -16.705 -6.942 16.213 1.00 91.62 77 MET A C 1
ATOM 641 O O . MET A 1 77 ? -17.230 -6.857 15.102 1.00 91.62 77 MET A O 1
ATOM 645 N N . GLY A 1 78 ? -17.263 -7.632 17.214 1.00 93.31 78 GLY A N 1
ATOM 646 C CA . GLY A 1 78 ? -18.548 -8.319 17.096 1.00 93.31 78 GLY A CA 1
ATOM 647 C C . GLY A 1 78 ? -19.709 -7.345 16.903 1.00 93.31 78 GLY A C 1
ATOM 648 O O . GLY A 1 78 ? -20.638 -7.646 16.154 1.00 93.31 78 GLY A O 1
ATOM 649 N N . LYS A 1 79 ? -19.626 -6.158 17.516 1.00 94.00 79 LYS A N 1
ATOM 650 C CA . LYS A 1 79 ? -20.578 -5.060 17.295 1.00 94.00 79 LYS A CA 1
ATOM 651 C C . LYS A 1 79 ? -20.289 -4.288 16.019 1.00 94.00 79 LYS A C 1
ATOM 653 O O . LYS A 1 79 ? -21.212 -3.915 15.299 1.00 94.00 79 LYS A O 1
ATOM 658 N N . LEU A 1 80 ? -19.015 -4.018 15.742 1.00 93.31 80 LEU A N 1
ATOM 659 C CA . LEU A 1 80 ? -18.637 -3.151 14.632 1.00 93.31 80 LEU A CA 1
ATOM 660 C C . LEU A 1 80 ? -18.876 -3.819 13.269 1.00 93.31 80 LEU A C 1
ATOM 662 O O . LEU A 1 80 ? -19.373 -3.161 12.353 1.00 93.31 80 LEU A O 1
ATOM 666 N N . LEU A 1 81 ? -18.555 -5.110 13.119 1.00 92.50 81 LEU A N 1
ATOM 667 C CA . LEU A 1 81 ? -18.577 -5.793 11.820 1.00 92.50 81 LEU A CA 1
ATOM 668 C C . LEU A 1 81 ? -19.967 -5.796 11.147 1.00 92.50 81 LEU A C 1
ATOM 670 O O . LEU A 1 81 ? -20.030 -5.416 9.978 1.00 92.50 81 LEU A O 1
ATOM 674 N N . PRO A 1 82 ? -21.085 -6.109 11.836 1.00 94.19 82 PRO A N 1
ATOM 675 C CA . PRO A 1 82 ? -22.425 -6.004 11.247 1.00 94.19 82 PRO A CA 1
ATOM 676 C C . PRO A 1 82 ? -22.774 -4.592 10.759 1.00 94.19 82 PRO A C 1
ATOM 678 O O . PRO A 1 82 ? -23.472 -4.438 9.760 1.00 94.19 82 PRO A O 1
ATOM 681 N N . VAL A 1 83 ? -22.272 -3.554 11.439 1.00 93.50 83 VAL A N 1
ATOM 682 C CA . VAL A 1 83 ? -22.496 -2.157 11.031 1.00 93.50 83 VAL A CA 1
ATOM 683 C C . VAL A 1 83 ? -21.692 -1.806 9.788 1.00 93.50 83 VAL A C 1
ATOM 685 O O . VAL A 1 83 ? -22.189 -1.112 8.906 1.00 93.50 83 VAL A O 1
ATOM 688 N N . PHE A 1 84 ? -20.460 -2.300 9.688 1.00 91.19 84 PHE A N 1
ATOM 689 C CA . PHE A 1 84 ? -19.634 -2.110 8.499 1.00 91.19 84 PHE A CA 1
ATOM 690 C C . PHE A 1 84 ? -20.188 -2.838 7.269 1.00 91.19 84 PHE A C 1
ATOM 692 O O . PHE A 1 84 ? -20.179 -2.269 6.181 1.00 91.19 84 PHE A O 1
ATOM 699 N N . LEU A 1 85 ? -20.708 -4.058 7.441 1.00 92.56 85 LEU A N 1
ATOM 700 C CA . LEU A 1 85 ? -21.331 -4.836 6.362 1.00 92.56 85 LEU A CA 1
ATOM 701 C C . LEU A 1 85 ? -22.692 -4.275 5.915 1.00 92.56 85 LEU A C 1
ATOM 703 O O . LEU A 1 85 ? -23.193 -4.658 4.862 1.00 92.56 85 LEU A O 1
ATOM 707 N N . GLY A 1 86 ? -23.276 -3.355 6.690 1.00 93.19 86 GLY A N 1
ATOM 708 C CA . GLY A 1 86 ? -24.600 -2.792 6.426 1.00 93.19 86 GLY A CA 1
ATOM 709 C C . GLY A 1 86 ? -25.759 -3.682 6.886 1.00 93.19 86 GLY A C 1
ATOM 710 O O . GLY A 1 86 ? -26.907 -3.382 6.566 1.00 93.19 86 GLY A O 1
ATOM 711 N N . ASP A 1 87 ? -25.478 -4.739 7.653 1.00 96.19 87 ASP A N 1
ATOM 712 C CA . ASP A 1 87 ? -26.485 -5.657 8.196 1.00 96.19 87 ASP A CA 1
ATOM 713 C C . ASP A 1 87 ? -27.287 -5.028 9.343 1.00 96.19 87 ASP A C 1
ATOM 715 O O . ASP A 1 87 ? -28.428 -5.419 9.589 1.00 96.19 87 ASP A O 1
ATOM 719 N N . LYS A 1 88 ? -26.674 -4.091 10.081 1.00 95.12 88 LYS A N 1
ATOM 720 C CA . LYS A 1 88 ? -27.270 -3.403 11.236 1.00 95.12 88 LYS A CA 1
ATOM 721 C C . LYS A 1 88 ? -26.838 -1.944 11.324 1.00 95.12 88 LYS A C 1
ATOM 723 O O . LYS A 1 88 ? -25.778 -1.574 10.822 1.00 95.12 88 LYS A O 1
ATOM 728 N N . THR A 1 89 ? -27.603 -1.112 12.022 1.00 94.44 89 THR A N 1
ATOM 729 C CA . THR A 1 89 ? -27.176 0.253 12.364 1.00 94.44 89 THR A CA 1
ATOM 730 C C . THR A 1 89 ? -26.328 0.287 13.639 1.00 94.44 89 THR A C 1
ATOM 732 O O . THR A 1 89 ? -26.301 -0.660 14.431 1.00 94.44 89 THR A O 1
ATOM 735 N N . ALA A 1 90 ? -25.629 1.405 13.862 1.00 93.31 90 ALA A N 1
ATOM 736 C CA . ALA A 1 90 ? -24.886 1.629 15.101 1.00 93.31 90 ALA A CA 1
ATOM 737 C C . ALA A 1 90 ? -25.814 1.604 16.327 1.00 93.31 90 ALA A C 1
ATOM 739 O O . ALA A 1 90 ? -25.459 1.028 17.351 1.00 93.31 90 ALA A O 1
ATOM 740 N N . GLU A 1 91 ? -27.023 2.156 16.206 1.00 94.56 91 GLU A N 1
ATOM 741 C CA . GLU A 1 91 ? -28.036 2.159 17.262 1.00 94.56 91 GLU A CA 1
ATOM 742 C C . GLU A 1 91 ? -28.510 0.738 17.600 1.00 94.56 91 GLU A C 1
ATOM 744 O O . GLU A 1 91 ? -28.599 0.386 18.775 1.00 94.56 91 GLU A O 1
ATOM 749 N N . GLU A 1 92 ? -28.745 -0.112 16.595 1.00 95.31 92 GLU A N 1
ATOM 750 C CA . GLU A 1 92 ? -29.128 -1.521 16.791 1.00 95.31 92 GLU A CA 1
ATOM 751 C C . GLU A 1 92 ? -28.026 -2.355 17.459 1.00 95.31 92 GLU A C 1
ATOM 753 O O . GLU A 1 92 ? -28.300 -3.384 18.081 1.00 95.31 92 GLU A O 1
ATOM 758 N N . GLN A 1 93 ? -26.768 -1.932 17.325 1.00 95.81 93 GLN A N 1
ATOM 759 C CA . GLN A 1 93 ? -25.614 -2.520 18.009 1.00 95.81 93 GLN A CA 1
ATOM 760 C C . GLN A 1 93 ? -25.231 -1.789 19.300 1.00 95.81 93 GLN A C 1
ATOM 762 O O . GLN A 1 93 ? -24.274 -2.192 19.960 1.00 95.81 93 GLN A O 1
ATOM 767 N N . GLN A 1 94 ? -26.007 -0.772 19.696 1.00 95.75 94 GLN A N 1
ATOM 768 C CA . GLN A 1 94 ? -25.766 0.061 20.877 1.00 95.75 94 GLN A CA 1
ATOM 769 C C . GLN A 1 94 ? -24.350 0.652 20.889 1.00 95.75 94 GLN A C 1
ATOM 771 O O . GLN A 1 94 ? -23.719 0.728 21.938 1.00 95.75 94 GLN A O 1
ATOM 776 N N . ILE A 1 95 ? -23.848 1.024 19.711 1.00 95.12 95 ILE A N 1
ATOM 777 C CA . ILE A 1 95 ? -22.526 1.618 19.544 1.00 95.12 95 ILE A CA 1
ATOM 778 C C . ILE A 1 95 ? -22.644 3.121 19.748 1.00 95.12 95 ILE A C 1
ATOM 780 O O . ILE A 1 95 ? -23.379 3.801 19.024 1.00 95.12 95 ILE A O 1
ATOM 784 N N . THR A 1 96 ? -21.885 3.653 20.693 1.00 94.75 96 THR A N 1
ATOM 785 C CA . THR A 1 96 ? -21.828 5.085 20.980 1.00 94.75 96 THR A CA 1
ATOM 786 C C . THR A 1 96 ? -20.437 5.648 20.701 1.00 94.75 96 THR A C 1
ATOM 788 O O . THR A 1 96 ? -19.543 4.969 20.198 1.00 94.75 96 THR A O 1
ATOM 791 N N . LYS A 1 97 ? -20.242 6.950 20.938 1.00 91.25 97 LYS A N 1
ATOM 792 C CA . LYS A 1 97 ? -18.914 7.564 20.782 1.00 91.25 97 LYS A CA 1
ATOM 793 C C . LYS A 1 97 ? -17.964 7.110 21.885 1.00 91.25 97 LYS A C 1
ATOM 795 O O . LYS A 1 97 ? -16.762 7.023 21.654 1.00 91.25 97 LYS A O 1
ATOM 800 N N . GLU A 1 98 ? -18.520 6.838 23.057 1.00 94.44 98 GLU A N 1
ATOM 801 C CA . GLU A 1 98 ? -17.804 6.445 24.259 1.00 94.44 98 GLU A CA 1
ATOM 802 C C . GLU A 1 98 ? -17.041 5.133 24.040 1.00 94.44 98 GLU A C 1
ATOM 804 O O . GLU A 1 98 ? -15.898 5.049 24.486 1.00 94.44 98 GLU A O 1
ATOM 809 N N . ASP A 1 99 ? -17.594 4.207 23.242 1.00 93.50 99 ASP A N 1
ATOM 810 C CA . ASP A 1 99 ? -16.963 2.937 22.838 1.00 93.50 99 ASP A CA 1
ATOM 811 C C . ASP A 1 99 ? -15.618 3.105 22.109 1.00 93.50 99 ASP A C 1
ATOM 813 O O . ASP A 1 99 ? -14.843 2.160 22.018 1.00 93.50 99 ASP A O 1
ATOM 817 N N . PHE A 1 100 ? -15.321 4.294 21.575 1.00 94.50 100 PHE A N 1
ATOM 818 C CA . PHE A 1 100 ? -14.063 4.573 20.875 1.00 94.50 100 PHE A CA 1
ATOM 819 C C . PHE A 1 100 ? -13.101 5.442 21.691 1.00 94.50 100 PHE A C 1
ATOM 821 O O . PHE A 1 100 ? -12.029 5.788 21.199 1.00 94.50 100 PHE A O 1
ATOM 828 N N . THR A 1 101 ? -13.467 5.845 22.911 1.00 95.50 101 THR A N 1
ATOM 829 C CA . THR A 1 101 ? -12.706 6.843 23.681 1.00 95.50 101 THR A CA 1
ATOM 830 C C . THR A 1 101 ? -11.295 6.363 23.990 1.00 95.50 101 THR A C 1
ATOM 832 O O . THR A 1 101 ? -10.345 7.109 23.767 1.00 95.50 101 THR A O 1
ATOM 835 N N . GLU A 1 102 ? -11.152 5.121 24.453 1.00 96.38 102 GLU A N 1
ATOM 836 C CA . GLU A 1 102 ? -9.850 4.546 24.807 1.00 96.38 102 GLU A CA 1
ATOM 837 C C . GLU A 1 102 ? -8.942 4.422 23.577 1.00 96.38 102 GLU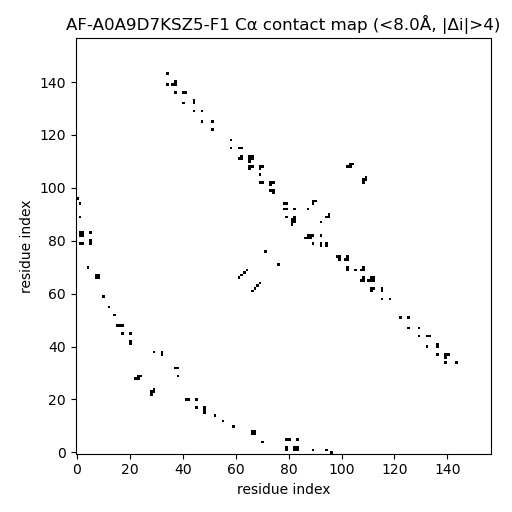 A C 1
ATOM 839 O O . GLU A 1 102 ? -7.812 4.911 23.600 1.00 96.38 102 GLU A O 1
ATOM 844 N N . LEU A 1 103 ? -9.473 3.905 22.460 1.00 95.62 103 LEU A N 1
ATOM 845 C CA . LEU A 1 103 ? -8.757 3.839 21.182 1.00 95.62 103 LEU A CA 1
ATOM 846 C C . LEU A 1 103 ? -8.273 5.225 20.737 1.00 95.62 103 LEU A C 1
ATOM 848 O O . LEU A 1 103 ? -7.102 5.417 20.418 1.00 95.62 103 LEU A O 1
ATOM 852 N N . LEU A 1 104 ? -9.179 6.207 20.717 1.00 93.81 104 LEU A N 1
ATOM 853 C CA . LEU A 1 104 ? -8.891 7.550 20.215 1.00 93.81 104 LEU A CA 1
ATOM 854 C C . LEU A 1 104 ? -7.983 8.357 21.149 1.00 93.81 104 LEU A C 1
ATOM 856 O O . LEU A 1 104 ? -7.412 9.350 20.702 1.00 93.81 104 LEU A O 1
ATOM 860 N N . GLN A 1 105 ? -7.839 7.961 22.414 1.00 96.31 105 GLN A N 1
ATOM 861 C CA . GLN A 1 105 ? -6.902 8.553 23.375 1.00 96.31 105 GLN A CA 1
ATOM 862 C C . GLN A 1 105 ? -5.567 7.799 23.457 1.00 96.31 105 GLN A C 1
ATOM 864 O O . GLN A 1 105 ? -4.606 8.332 24.022 1.00 96.31 105 GLN A O 1
ATOM 869 N N . SER A 1 106 ? -5.474 6.598 22.879 1.00 96.88 106 SER A N 1
ATOM 870 C CA . SER A 1 106 ? -4.228 5.842 22.811 1.00 96.88 106 SER A CA 1
ATOM 871 C C . SER A 1 106 ? -3.194 6.585 21.965 1.00 96.88 106 SER A C 1
ATOM 873 O O . SER A 1 106 ? -3.353 6.772 20.757 1.00 96.88 106 SER A O 1
ATOM 875 N N . LYS A 1 107 ? -2.091 6.994 22.605 1.00 96.69 107 LYS A N 1
ATOM 876 C CA . LYS A 1 107 ? -0.951 7.610 21.907 1.00 96.69 107 LYS A CA 1
ATOM 877 C C . LYS A 1 107 ? -0.320 6.655 20.905 1.00 96.69 107 LYS A C 1
ATOM 879 O O . LYS A 1 107 ? 0.165 7.104 19.877 1.00 96.69 107 LYS A O 1
ATOM 884 N N . GLU A 1 108 ? -0.309 5.364 21.218 1.00 95.69 108 GLU A N 1
ATOM 885 C CA . GLU A 1 108 ? 0.210 4.333 20.325 1.00 95.69 108 GLU A CA 1
ATOM 886 C C . GLU A 1 108 ? -0.593 4.301 19.026 1.00 95.69 108 GLU A C 1
ATOM 888 O O . GLU A 1 108 ? -0.009 4.457 17.958 1.00 95.69 108 GLU A O 1
ATOM 893 N N . TYR A 1 109 ? -1.925 4.258 19.124 1.00 95.12 109 TYR A N 1
ATOM 894 C CA . TYR A 1 109 ? -2.806 4.294 17.959 1.00 95.12 109 TYR A CA 1
ATOM 895 C C . TYR A 1 109 ? -2.681 5.600 17.163 1.00 95.12 109 TYR A C 1
ATOM 897 O O . TYR A 1 109 ? -2.538 5.587 15.942 1.00 95.12 109 TYR A O 1
ATOM 905 N N . GLN A 1 110 ? -2.676 6.750 17.845 1.00 94.69 110 GLN A N 1
ATOM 906 C CA . GLN A 1 110 ? -2.512 8.054 17.192 1.00 94.69 110 GLN A CA 1
ATOM 907 C C . GLN A 1 110 ? -1.171 8.174 16.453 1.00 94.69 110 GLN A C 1
ATOM 909 O O . GLN A 1 110 ? -1.129 8.660 15.321 1.00 94.69 110 GLN A O 1
ATOM 914 N N . ASN A 1 111 ? -0.082 7.722 17.077 1.00 95.50 111 ASN A N 1
ATOM 915 C CA . ASN A 1 111 ? 1.240 7.717 16.458 1.00 95.50 111 ASN A CA 1
ATOM 916 C C . ASN A 1 111 ? 1.301 6.716 15.299 1.00 95.50 111 ASN A C 1
ATOM 918 O O . ASN A 1 111 ? 1.867 7.046 14.261 1.00 95.50 111 ASN A O 1
ATOM 922 N N . GLY A 1 112 ? 0.681 5.542 15.443 1.00 93.81 112 GLY A N 1
ATOM 923 C CA . GLY A 1 112 ? 0.561 4.539 14.386 1.00 93.81 112 GLY A CA 1
ATOM 924 C C . GLY A 1 112 ? -0.126 5.092 13.141 1.00 93.81 112 GLY A C 1
ATOM 925 O O . GLY A 1 112 ? 0.409 4.970 12.040 1.00 93.81 112 GLY A O 1
ATOM 926 N N . LEU A 1 113 ? -1.255 5.791 13.310 1.00 91.50 113 LEU A N 1
ATOM 927 C CA . LEU A 1 113 ? -1.949 6.470 12.210 1.00 91.50 113 LEU A CA 1
ATOM 928 C C . LEU A 1 113 ? -1.075 7.540 11.542 1.00 91.50 113 LEU A C 1
ATOM 930 O O . LEU A 1 113 ? -1.058 7.640 10.316 1.00 91.50 113 LEU A O 1
ATOM 934 N N . LEU A 1 114 ? -0.346 8.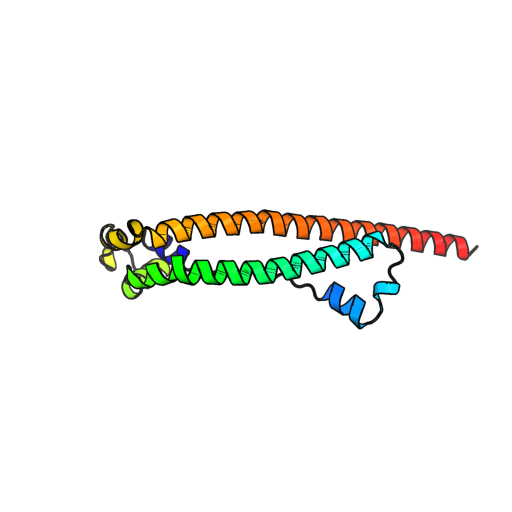339 12.329 1.00 93.00 114 LEU A N 1
ATOM 935 C CA . LEU A 1 114 ? 0.536 9.382 11.802 1.00 93.00 114 LEU A CA 1
ATOM 936 C C . LEU A 1 114 ? 1.690 8.790 10.982 1.00 93.00 114 LEU A C 1
ATOM 938 O O . LEU A 1 114 ? 1.941 9.256 9.872 1.00 93.00 114 LEU A O 1
ATOM 942 N N . VAL A 1 115 ? 2.377 7.781 11.526 1.00 91.88 115 VAL A N 1
ATOM 943 C CA . VAL A 1 115 ? 3.507 7.114 10.865 1.00 91.88 115 VAL A CA 1
ATOM 944 C C . VAL A 1 115 ? 3.035 6.414 9.599 1.00 91.88 115 VAL A C 1
ATOM 946 O O . VAL A 1 115 ? 3.605 6.677 8.549 1.00 91.88 115 VAL A O 1
ATOM 949 N N . THR A 1 116 ? 1.952 5.633 9.668 1.00 89.25 116 THR A N 1
ATOM 950 C CA . THR A 1 116 ? 1.383 4.944 8.497 1.00 89.25 116 THR A CA 1
ATOM 951 C C . THR A 1 116 ? 1.020 5.941 7.396 1.00 89.25 116 THR A C 1
ATOM 953 O O . THR A 1 116 ? 1.374 5.764 6.238 1.00 89.25 116 THR A O 1
ATOM 956 N N . ASN A 1 117 ? 0.348 7.045 7.734 1.00 87.94 117 ASN A N 1
ATOM 957 C CA . ASN A 1 117 ? -0.017 8.044 6.730 1.00 87.94 117 ASN A CA 1
ATOM 958 C C . ASN A 1 117 ? 1.218 8.715 6.098 1.00 87.94 117 ASN A C 1
ATOM 960 O O . ASN A 1 117 ? 1.230 9.021 4.902 1.00 87.94 117 ASN A O 1
ATOM 964 N N . TRP A 1 118 ? 2.270 8.942 6.890 1.00 89.19 118 TRP A N 1
ATOM 965 C CA . TRP A 1 118 ? 3.533 9.469 6.385 1.00 89.19 118 TRP A CA 1
ATOM 966 C C . TRP A 1 118 ? 4.229 8.467 5.450 1.00 89.19 118 TRP A C 1
ATOM 968 O O . TRP A 1 118 ? 4.546 8.835 4.319 1.00 89.19 118 TRP A O 1
ATOM 978 N N . THR A 1 119 ? 4.378 7.202 5.852 1.00 86.50 119 THR A N 1
ATOM 979 C CA . THR A 1 119 ? 5.003 6.154 5.024 1.00 86.50 119 THR A CA 1
ATOM 980 C C . THR A 1 119 ? 4.222 5.898 3.740 1.00 86.50 119 THR A C 1
ATOM 982 O O . THR A 1 119 ? 4.810 5.836 2.660 1.00 86.50 119 THR A O 1
ATOM 985 N N . THR A 1 120 ? 2.890 5.862 3.815 1.00 84.50 120 THR A N 1
ATOM 986 C CA . THR A 1 120 ? 2.025 5.724 2.638 1.00 84.50 120 THR A CA 1
ATOM 987 C C . THR A 1 120 ? 2.220 6.884 1.654 1.00 84.50 120 THR A C 1
ATOM 989 O O . THR A 1 120 ? 2.206 6.685 0.438 1.00 84.50 120 THR A O 1
ATOM 992 N N . THR A 1 121 ? 2.464 8.103 2.144 1.00 87.12 121 THR A N 1
ATOM 993 C CA . THR A 1 121 ? 2.758 9.259 1.278 1.00 87.12 121 THR A CA 1
ATOM 994 C C . THR A 1 121 ? 4.097 9.100 0.549 1.00 87.12 121 THR A C 1
ATOM 996 O O . THR A 1 121 ? 4.203 9.445 -0.632 1.00 87.12 121 THR A O 1
ATOM 999 N N . ASP A 1 122 ? 5.107 8.520 1.200 1.00 86.56 122 ASP A N 1
ATOM 1000 C CA . ASP A 1 122 ? 6.392 8.223 0.560 1.00 86.56 122 ASP A CA 1
ATOM 1001 C C . ASP A 1 122 ? 6.234 7.171 -0.555 1.00 86.56 122 ASP A C 1
ATOM 1003 O O . ASP A 1 122 ? 6.843 7.303 -1.627 1.00 86.56 122 ASP A O 1
ATOM 1007 N N . PHE A 1 123 ? 5.334 6.193 -0.384 1.00 87.62 123 PHE A N 1
ATOM 1008 C CA . PHE A 1 123 ? 5.008 5.226 -1.438 1.00 87.62 123 PHE A CA 1
ATOM 1009 C C . PHE A 1 123 ? 4.406 5.857 -2.686 1.00 87.62 123 PHE A C 1
ATOM 1011 O O . PHE A 1 123 ? 4.735 5.430 -3.794 1.00 87.62 123 PHE A O 1
ATOM 1018 N N . ILE A 1 124 ? 3.600 6.914 -2.555 1.00 88.88 124 ILE A N 1
ATOM 1019 C CA . ILE A 1 124 ? 3.069 7.643 -3.719 1.00 88.88 124 ILE A CA 1
ATOM 1020 C C . ILE A 1 124 ? 4.221 8.143 -4.598 1.00 88.88 124 ILE A C 1
ATOM 1022 O O . ILE A 1 124 ? 4.203 7.955 -5.816 1.00 88.88 124 ILE A O 1
ATOM 1026 N N . THR A 1 125 ? 5.250 8.728 -3.985 1.00 89.19 125 THR A N 1
ATOM 1027 C CA . THR A 1 125 ? 6.429 9.227 -4.707 1.00 89.19 125 THR A CA 1
ATOM 1028 C C . THR A 1 125 ? 7.204 8.082 -5.362 1.00 89.19 125 THR A C 1
ATOM 1030 O O . THR A 1 125 ? 7.627 8.183 -6.518 1.00 89.19 125 THR A O 1
ATOM 1033 N N . LEU A 1 126 ? 7.367 6.960 -4.657 1.00 89.88 126 LEU A N 1
ATOM 1034 C CA . LEU A 1 126 ? 8.022 5.767 -5.192 1.00 89.88 126 LEU A CA 1
ATOM 1035 C C . LEU A 1 126 ? 7.284 5.210 -6.421 1.00 89.88 126 LEU A C 1
ATOM 1037 O O . LEU A 1 126 ? 7.916 4.927 -7.442 1.00 89.88 126 LEU A O 1
ATOM 1041 N N . TYR A 1 127 ? 5.954 5.119 -6.368 1.00 90.75 127 TYR A N 1
ATOM 1042 C CA . TYR A 1 127 ? 5.133 4.650 -7.486 1.00 90.75 127 TYR A CA 1
ATOM 1043 C C . TYR A 1 127 ? 5.153 5.604 -8.676 1.00 90.75 127 TYR A C 1
ATOM 1045 O O . TYR A 1 127 ? 5.253 5.149 -9.815 1.00 90.75 127 TYR A O 1
ATOM 1053 N N . GLN A 1 128 ? 5.147 6.916 -8.438 1.00 92.75 128 GLN A N 1
ATOM 1054 C CA . GLN A 1 128 ? 5.327 7.910 -9.499 1.00 92.75 128 GLN A CA 1
ATOM 1055 C C . GLN A 1 128 ? 6.683 7.749 -10.203 1.00 92.75 128 GLN A C 1
ATOM 1057 O O . GLN A 1 128 ? 6.757 7.841 -11.429 1.00 92.75 128 GLN A O 1
ATOM 1062 N N . ASN A 1 129 ? 7.750 7.446 -9.457 1.00 92.31 129 ASN A N 1
ATOM 1063 C CA . ASN A 1 129 ? 9.071 7.186 -10.033 1.00 92.31 129 ASN A CA 1
ATOM 1064 C C . ASN A 1 129 ? 9.105 5.899 -10.871 1.00 92.31 129 ASN A C 1
ATOM 1066 O O . ASN A 1 129 ? 9.702 5.887 -11.951 1.00 92.31 129 ASN A O 1
ATOM 1070 N N . ILE A 1 130 ? 8.460 4.829 -10.396 1.00 91.75 130 ILE A N 1
ATOM 1071 C CA . ILE A 1 130 ? 8.308 3.566 -11.133 1.00 91.75 130 ILE A CA 1
ATOM 1072 C C . ILE A 1 130 ? 7.540 3.800 -12.443 1.00 91.75 130 ILE A C 1
ATOM 1074 O O . ILE A 1 130 ? 8.003 3.377 -13.505 1.00 91.75 130 ILE A O 1
ATOM 1078 N N . ASP A 1 131 ? 6.415 4.517 -12.399 1.00 93.75 131 ASP A N 1
ATOM 1079 C CA . ASP A 1 131 ? 5.600 4.850 -13.575 1.00 93.75 131 ASP A CA 1
ATOM 1080 C C . ASP A 1 131 ? 6.381 5.698 -14.591 1.00 93.75 131 ASP A C 1
ATOM 1082 O O . ASP A 1 131 ? 6.458 5.350 -15.773 1.00 93.75 131 ASP A O 1
ATOM 1086 N N . ALA A 1 132 ? 7.045 6.762 -14.133 1.00 95.69 132 ALA A N 1
ATOM 1087 C CA . ALA A 1 132 ? 7.835 7.637 -14.993 1.00 95.69 132 ALA A CA 1
ATOM 1088 C C . ALA A 1 132 ? 8.974 6.884 -15.701 1.00 95.69 132 ALA A C 1
ATOM 1090 O O . ALA A 1 132 ? 9.180 7.050 -16.907 1.00 95.69 132 ALA A O 1
ATOM 1091 N N . LYS A 1 133 ? 9.699 6.016 -14.982 1.00 94.62 133 LYS A N 1
ATOM 1092 C CA . LYS A 1 133 ? 10.758 5.184 -15.576 1.00 94.62 133 LYS A CA 1
ATOM 1093 C C . LYS A 1 133 ? 10.196 4.156 -16.550 1.00 94.62 133 LYS A C 1
ATOM 1095 O O . LYS A 1 133 ? 10.775 3.977 -17.619 1.00 94.62 133 LYS A O 1
ATOM 1100 N N . SER A 1 134 ? 9.065 3.535 -16.222 1.00 94.00 134 SER A N 1
ATOM 1101 C CA . SER A 1 134 ? 8.394 2.568 -17.098 1.00 94.00 134 SER A CA 1
ATOM 1102 C C . SER A 1 134 ? 7.988 3.210 -18.423 1.00 94.00 134 SER A C 1
ATOM 1104 O O . SER A 1 134 ? 8.343 2.705 -19.488 1.00 94.00 134 SER A O 1
ATOM 1106 N N . LYS A 1 135 ? 7.342 4.381 -18.376 1.00 96.56 135 LYS A N 1
ATOM 1107 C CA . LYS A 1 135 ? 6.994 5.168 -19.570 1.00 96.56 135 LYS A CA 1
ATOM 1108 C C . LYS A 1 135 ? 8.231 5.532 -20.383 1.00 96.56 135 LYS A C 1
ATOM 1110 O O . LYS A 1 135 ? 8.245 5.350 -21.597 1.00 96.56 135 LYS A O 1
ATOM 1115 N N . ARG A 1 136 ? 9.306 5.959 -19.715 1.00 97.19 136 ARG A N 1
ATOM 1116 C CA . ARG A 1 136 ? 10.556 6.309 -20.394 1.00 97.19 136 ARG A CA 1
ATOM 1117 C C . ARG A 1 136 ? 11.215 5.115 -21.091 1.00 97.19 136 ARG A C 1
ATOM 1119 O O . ARG A 1 136 ? 11.772 5.284 -22.173 1.00 97.19 136 ARG A O 1
ATOM 1126 N N . ILE A 1 137 ? 11.165 3.925 -20.495 1.00 95.62 137 ILE A N 1
ATOM 1127 C CA . ILE A 1 137 ? 11.655 2.690 -21.123 1.00 95.62 137 ILE A CA 1
ATOM 1128 C C . ILE A 1 137 ? 10.863 2.403 -22.401 1.00 95.62 137 ILE A C 1
ATOM 1130 O O . ILE A 1 137 ? 11.478 2.179 -23.441 1.00 95.62 137 ILE A O 1
ATOM 1134 N N . VAL A 1 138 ? 9.528 2.471 -22.345 1.00 95.88 138 VAL A N 1
ATOM 1135 C CA . VAL A 1 138 ? 8.655 2.248 -23.512 1.00 95.88 138 VAL A CA 1
ATOM 1136 C C . VAL A 1 138 ? 8.985 3.222 -24.645 1.00 95.88 138 VAL A C 1
ATOM 1138 O O . VAL A 1 138 ? 9.219 2.791 -25.770 1.00 95.88 138 VAL A O 1
ATOM 1141 N N . GLU A 1 139 ? 9.121 4.517 -24.346 1.00 97.12 139 GLU A N 1
ATOM 1142 C CA . GLU A 1 139 ? 9.510 5.525 -25.342 1.00 97.12 139 GLU A CA 1
ATOM 1143 C C . GLU A 1 139 ? 10.850 5.204 -26.020 1.00 97.12 139 GLU A C 1
ATOM 1145 O O . GLU A 1 139 ? 11.004 5.366 -27.231 1.00 97.12 139 GLU A O 1
ATOM 1150 N N . LEU A 1 140 ? 11.846 4.771 -25.243 1.00 96.50 140 LEU A N 1
ATOM 1151 C CA . LEU A 1 140 ? 13.168 4.447 -25.774 1.00 96.50 140 LEU A CA 1
ATOM 1152 C C . LEU A 1 140 ? 13.152 3.173 -26.624 1.00 96.50 140 LEU A C 1
ATOM 1154 O O . LEU A 1 140 ? 13.874 3.121 -27.622 1.00 96.50 140 LEU A O 1
ATOM 1158 N N . ILE A 1 141 ? 12.331 2.184 -26.260 1.00 94.38 141 ILE A N 1
ATOM 1159 C CA . ILE A 1 141 ? 12.095 0.981 -27.069 1.00 94.38 141 ILE A CA 1
ATOM 1160 C C . ILE A 1 141 ? 11.468 1.377 -28.408 1.00 94.38 141 ILE A C 1
ATOM 1162 O O . ILE A 1 141 ? 11.967 0.973 -29.455 1.00 94.38 141 ILE A O 1
ATOM 1166 N N . ASP A 1 142 ? 10.436 2.223 -28.404 1.00 95.50 142 ASP A N 1
ATOM 1167 C CA . ASP A 1 142 ? 9.778 2.678 -29.634 1.00 95.50 142 ASP A CA 1
ATOM 1168 C C . ASP A 1 142 ? 10.746 3.412 -30.572 1.00 95.50 142 ASP A C 1
ATOM 1170 O O . ASP A 1 142 ? 10.706 3.231 -31.793 1.00 95.50 142 ASP A O 1
ATOM 1174 N N . VAL A 1 143 ? 11.643 4.229 -30.013 1.00 94.81 143 VAL A N 1
ATOM 1175 C CA . VAL A 1 143 ? 12.709 4.898 -30.773 1.00 94.81 143 VAL A CA 1
ATOM 1176 C C . VAL A 1 143 ? 13.696 3.884 -31.355 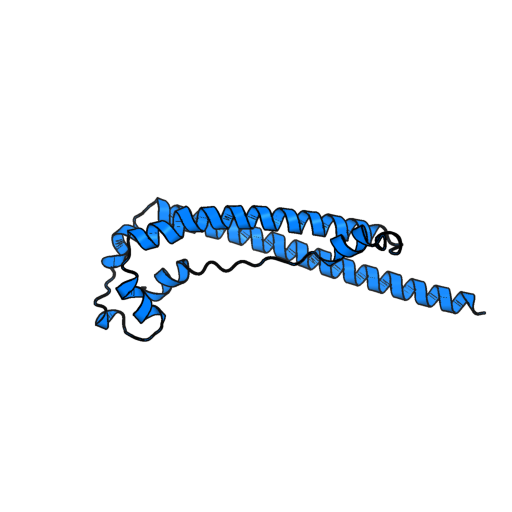1.00 94.81 143 VAL A C 1
ATOM 1178 O O . VAL A 1 143 ? 14.051 3.980 -32.529 1.00 94.81 143 VAL A O 1
ATOM 1181 N N . GLU A 1 144 ? 14.136 2.903 -30.567 1.00 92.25 144 GLU A N 1
ATOM 1182 C CA . GLU A 1 144 ? 15.062 1.861 -31.022 1.00 92.25 144 GLU A CA 1
ATOM 1183 C C . GLU A 1 144 ? 14.454 1.013 -32.152 1.00 92.25 144 GLU A C 1
ATOM 1185 O O . GLU A 1 144 ? 15.105 0.793 -33.176 1.00 92.25 144 GLU A O 1
ATOM 1190 N N . LEU A 1 145 ? 13.188 0.611 -32.020 1.00 92.38 145 LEU A N 1
ATOM 1191 C CA . LEU A 1 145 ? 12.462 -0.151 -33.037 1.00 92.38 145 LEU A CA 1
ATOM 1192 C C . LEU A 1 145 ? 12.322 0.630 -34.349 1.00 92.38 145 LEU A C 1
ATOM 1194 O O . LEU A 1 145 ? 12.590 0.076 -35.418 1.00 92.38 145 LEU A O 1
ATOM 1198 N N . LYS A 1 146 ? 11.962 1.920 -34.287 1.00 93.19 146 LYS A N 1
ATOM 1199 C CA . LYS A 1 146 ? 11.888 2.793 -35.474 1.00 93.19 146 LYS A CA 1
ATOM 1200 C C . LYS A 1 146 ? 13.237 2.905 -36.179 1.00 93.19 146 LYS A C 1
ATOM 1202 O O . LYS A 1 146 ? 13.317 2.652 -37.379 1.00 93.19 146 LYS A O 1
ATOM 1207 N N . ASN A 1 147 ? 14.302 3.184 -35.427 1.00 88.75 147 ASN A N 1
ATOM 1208 C CA . ASN A 1 147 ? 15.655 3.293 -35.975 1.00 88.75 147 ASN A CA 1
AT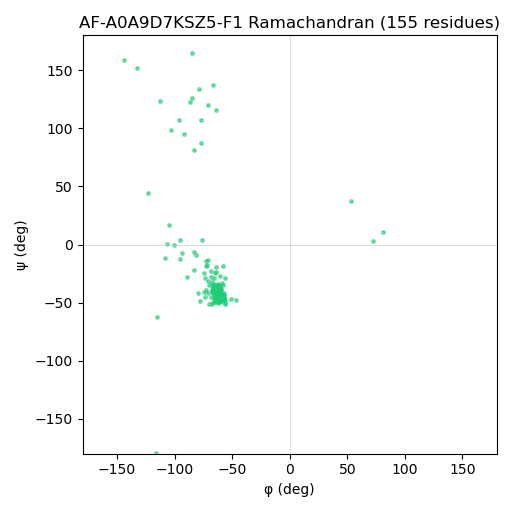OM 1209 C C . ASN A 1 147 ? 16.120 1.985 -36.636 1.00 88.75 147 ASN A C 1
ATOM 1211 O O . ASN A 1 147 ? 16.793 2.009 -37.667 1.00 88.75 147 ASN A O 1
ATOM 1215 N N . ASN A 1 148 ? 15.769 0.836 -36.055 1.00 86.12 148 ASN A N 1
ATOM 1216 C CA . ASN A 1 148 ? 16.110 -0.464 -36.623 1.00 86.12 148 ASN A CA 1
ATOM 1217 C C . ASN A 1 148 ? 15.352 -0.720 -37.932 1.00 86.12 148 ASN A C 1
ATOM 1219 O O . ASN A 1 148 ? 15.977 -1.113 -38.916 1.00 86.12 148 ASN A O 1
ATOM 1223 N N . MET A 1 149 ? 14.046 -0.435 -37.991 1.00 83.31 149 MET A N 1
ATOM 1224 C CA . MET A 1 149 ? 13.259 -0.560 -39.228 1.00 83.31 149 MET A CA 1
ATOM 1225 C C . MET A 1 149 ? 13.805 0.321 -40.361 1.00 83.31 149 MET A C 1
ATOM 1227 O O . MET A 1 149 ? 13.932 -0.143 -41.496 1.00 83.31 149 MET A O 1
ATOM 1231 N N . GLU A 1 150 ? 14.192 1.562 -40.057 1.00 80.69 150 GLU A N 1
ATOM 1232 C CA . GLU A 1 150 ? 14.812 2.461 -41.034 1.00 80.69 150 GLU A CA 1
ATOM 1233 C C . GLU A 1 150 ? 16.132 1.884 -41.565 1.00 80.69 150 GLU A C 1
ATOM 1235 O O . GLU A 1 150 ? 16.303 1.773 -42.781 1.00 80.69 150 GLU A O 1
ATOM 1240 N N . LYS A 1 151 ? 17.031 1.404 -40.696 1.00 74.44 151 LYS A N 1
ATOM 1241 C CA . LYS A 1 151 ? 18.286 0.750 -41.120 1.00 74.44 151 LYS A CA 1
ATOM 1242 C C . LYS A 1 151 ? 18.053 -0.460 -42.032 1.00 74.44 151 LYS A C 1
ATOM 1244 O O . LYS A 1 151 ? 18.758 -0.603 -43.031 1.00 74.44 151 LYS A O 1
ATOM 1249 N N . PHE A 1 152 ? 17.059 -1.301 -41.740 1.00 69.44 152 PHE A N 1
ATOM 1250 C CA . PHE A 1 152 ? 16.709 -2.440 -42.600 1.00 69.44 152 PHE A CA 1
ATOM 1251 C C . PHE A 1 152 ? 16.219 -1.995 -43.988 1.00 69.44 152 PHE A C 1
ATOM 1253 O O . PHE A 1 152 ? 16.588 -2.608 -44.988 1.00 69.44 152 PHE A O 1
ATOM 1260 N N . SER A 1 153 ? 15.460 -0.898 -44.077 1.00 61.50 153 SER A N 1
ATOM 1261 C CA . SER A 1 153 ? 14.976 -0.361 -45.360 1.00 61.50 153 SER A CA 1
ATOM 1262 C C . SER A 1 153 ? 16.079 0.219 -46.259 1.00 61.50 153 SER A C 1
ATOM 1264 O O . SER A 1 153 ? 15.959 0.162 -47.483 1.00 61.50 153 SER A O 1
ATOM 1266 N N . PHE A 1 154 ? 17.176 0.719 -45.679 1.00 59.94 154 PHE A N 1
ATOM 1267 C CA . PHE A 1 154 ? 18.349 1.185 -46.430 1.00 59.94 154 PHE A CA 1
ATOM 1268 C C . PHE A 1 154 ? 19.314 0.053 -46.819 1.00 59.94 154 PHE A C 1
ATOM 1270 O O . PHE A 1 154 ? 20.053 0.210 -47.782 1.00 59.94 154 PHE A O 1
ATOM 1277 N N . SER A 1 155 ? 19.293 -1.089 -46.122 1.00 57.22 155 SER A N 1
ATOM 1278 C CA . SER A 1 155 ? 20.163 -2.245 -46.406 1.00 57.22 155 SER A CA 1
ATOM 1279 C C . SER A 1 155 ? 19.642 -3.178 -47.516 1.00 57.22 155 SER A C 1
ATOM 1281 O O . SER A 1 155 ? 20.337 -4.124 -47.880 1.00 57.22 155 SER A O 1
ATOM 1283 N N . CYS A 1 156 ? 18.426 -2.952 -48.027 1.00 54.66 156 CYS A N 1
ATOM 1284 C CA . CYS A 1 156 ? 17.798 -3.720 -49.117 1.00 54.66 156 CYS A CA 1
ATOM 1285 C C . CYS A 1 156 ? 17.777 -2.972 -50.471 1.00 54.66 156 CYS A C 1
ATOM 1287 O O . CYS A 1 156 ? 17.011 -3.341 -51.362 1.00 54.66 156 CYS A O 1
ATOM 1289 N N . LYS A 1 157 ? 18.593 -1.924 -50.629 1.00 46.31 157 LYS A N 1
ATOM 1290 C CA . LYS A 1 157 ? 18.862 -1.234 -51.901 1.00 46.31 157 LYS A CA 1
ATOM 1291 C C . LYS A 1 157 ? 20.328 -1.390 -52.276 1.00 46.31 157 LYS A C 1
ATOM 1293 O O . LYS A 1 157 ? 20.587 -1.480 -53.493 1.00 46.31 157 LYS A O 1
#

Secondary structure (DSSP, 8-state):
-HHHHHGGG---------HHHHHHHHTSGGGG---HHHHHHHHHHHHHHHHHHHHHHHHHHHHIIIIIHHHHHHS-HHHHHHHHHTSS-TTTTT--SGGGHHHHH-HHHHHHHHHHHHHHHHHHHHHHHHHHHHHHHHHHHHHHHHHHHHHHHHTT-

Sequence (157 aa):
MAYNVIISLYEERFAPSNITYKELVSSGNLNLITNDSIKKLLLELELLHQYNILSIDHETYDYREYVSKPLFEYTDMGKLLPVFLGDKTAEEQQITKEDFTELLQSKEYQNGLLVTNWTTTDFITLYQNIDAKSKRIVELIDVELKNNMEKFSFSCK

Foldseek 3Di:
DLLVLVVLVPLDDDQDDLVPLVCCVVVVVLVVDPDVVLVVLNVVLVVLNVVSVVLSVVLVVLSCVQAVVLSVVQADCVLSVCCNVVVDPCVRSVHDPVSCVSVVPDPSNVVSVVVSVVSVVVVVVSVVSSVVSVVVSVVVVVVVVVVVVVVVVVVVD

Nearest PDB structures (foldseek):
  5nnv-assembly1_A  TM=2.935E-01  e=3.408E+00  Bacillus subtilis subsp. subtilis str. 168
  5nnv-assembly2_B  TM=2.932E-01  e=6.567E+00  Bacillus subtilis subsp. subtilis str. 168
  1jch-assembly1_A  TM=3.327E-01  e=8.632E+00  Escherichia coli str. K-12 substr. W3110

pLDDT: mean 89.44, std 8.67, range [46.31, 97.19]